Protein AF-A0A0C2XJ55-F1 (afdb_monomer)

Structure (mmCIF, N/CA/C/O backbone):
data_AF-A0A0C2XJ55-F1
#
_entry.id   AF-A0A0C2XJ55-F1
#
loop_
_atom_site.group_PDB
_atom_site.id
_atom_site.type_symbol
_atom_site.label_atom_id
_atom_site.label_alt_id
_atom_site.label_comp_id
_atom_site.label_asym_id
_atom_site.label_entity_id
_atom_site.label_seq_id
_atom_site.pdbx_PDB_ins_code
_atom_site.Cartn_x
_atom_site.Cartn_y
_atom_site.Cartn_z
_atom_site.occupancy
_atom_site.B_iso_or_equiv
_atom_site.auth_seq_id
_atom_site.auth_comp_id
_atom_site.auth_asym_id
_atom_site.auth_atom_id
_atom_site.pdbx_PDB_model_num
ATOM 1 N N . PRO A 1 1 ? -10.961 9.504 25.260 1.00 38.66 1 PRO A N 1
ATOM 2 C CA . PRO A 1 1 ? -9.975 8.450 24.918 1.00 38.66 1 PRO A CA 1
ATOM 3 C C . PRO A 1 1 ? -8.824 9.055 24.102 1.00 38.66 1 PRO A C 1
ATOM 5 O O . PRO A 1 1 ? -9.022 9.445 22.957 1.00 38.66 1 PRO A O 1
ATOM 8 N N . GLY A 1 2 ? -7.671 9.256 24.746 1.00 41.88 2 GLY A N 1
ATOM 9 C CA . GLY A 1 2 ? -6.500 9.874 24.125 1.00 41.88 2 GLY A CA 1
ATOM 10 C C . GLY A 1 2 ? -5.899 8.980 23.043 1.00 41.88 2 GLY A C 1
ATOM 11 O O . GLY A 1 2 ? -5.810 7.768 23.211 1.00 41.88 2 GLY A O 1
ATOM 12 N N . VAL A 1 3 ? -5.476 9.601 21.947 1.00 49.66 3 VAL A N 1
ATOM 13 C CA . VAL A 1 3 ? -4.836 9.025 20.749 1.00 49.66 3 VAL A CA 1
ATOM 14 C C . VAL A 1 3 ? -3.446 8.401 21.004 1.00 49.66 3 VAL A C 1
ATOM 16 O O . VAL A 1 3 ? -2.612 8.335 20.109 1.00 49.66 3 VAL A O 1
ATOM 19 N N . SER A 1 4 ? -3.172 7.938 22.225 1.00 53.72 4 SER A N 1
ATOM 20 C CA . SER A 1 4 ? -1.823 7.629 22.726 1.00 53.72 4 SER A CA 1
ATOM 21 C C . SER A 1 4 ? -1.576 6.143 22.986 1.00 53.72 4 SER A C 1
ATOM 23 O O . SER A 1 4 ? -0.694 5.792 23.764 1.00 53.72 4 SER A O 1
ATOM 25 N N . SER A 1 5 ? -2.358 5.252 22.385 1.00 53.59 5 SER A N 1
ATOM 26 C CA . SER A 1 5 ? -2.064 3.821 22.440 1.00 53.59 5 SER A CA 1
ATOM 27 C C . SER A 1 5 ? -2.554 3.149 21.169 1.00 53.59 5 SER A C 1
ATOM 29 O O . SER A 1 5 ? -3.541 2.421 21.158 1.00 53.59 5 SER A O 1
ATOM 31 N N . LEU A 1 6 ? -1.855 3.415 20.064 1.00 57.09 6 LEU A N 1
ATOM 32 C CA . LEU A 1 6 ? -1.735 2.347 19.082 1.00 57.09 6 LEU A CA 1
ATOM 33 C C . LEU A 1 6 ? -1.013 1.196 19.803 1.00 57.09 6 LEU A C 1
ATOM 35 O O . LEU A 1 6 ? -0.008 1.462 20.475 1.00 57.09 6 LEU A O 1
ATOM 39 N N . PRO A 1 7 ? -1.531 -0.043 19.745 1.00 71.69 7 PRO A N 1
ATOM 40 C CA . PRO A 1 7 ? -0.868 -1.192 20.338 1.00 71.69 7 PRO A CA 1
ATOM 41 C C . PRO A 1 7 ? 0.591 -1.215 19.895 1.00 71.69 7 PRO A C 1
ATOM 43 O O . PRO A 1 7 ? 0.893 -0.943 18.732 1.00 71.69 7 PRO A O 1
ATOM 46 N N . LYS A 1 8 ? 1.508 -1.548 20.807 1.00 73.31 8 LYS A N 1
ATOM 47 C CA . LYS A 1 8 ? 2.937 -1.672 20.483 1.00 73.31 8 LYS A CA 1
ATOM 48 C C . LYS A 1 8 ? 3.157 -2.578 19.260 1.00 73.31 8 LYS A C 1
ATOM 50 O O . LYS A 1 8 ? 3.978 -2.276 18.406 1.00 73.31 8 LYS A O 1
ATOM 55 N N . GLU A 1 9 ? 2.317 -3.599 19.127 1.00 74.81 9 GLU A N 1
ATOM 56 C CA . GLU A 1 9 ? 2.242 -4.509 17.983 1.00 74.81 9 GLU A CA 1
ATOM 57 C C . GLU A 1 9 ? 1.994 -3.799 16.643 1.00 74.81 9 GLU A C 1
ATOM 59 O O . GLU A 1 9 ? 2.603 -4.158 15.641 1.00 74.81 9 GLU A O 1
ATOM 64 N N . THR A 1 10 ? 1.150 -2.765 16.604 1.00 74.62 10 THR A N 1
ATOM 65 C CA . THR A 1 10 ? 0.868 -1.991 15.384 1.00 74.62 10 THR A CA 1
ATOM 66 C C . THR A 1 10 ? 2.065 -1.140 14.969 1.00 74.62 10 THR A C 1
ATOM 68 O O . THR A 1 10 ? 2.349 -1.001 13.781 1.00 74.62 10 THR A O 1
ATOM 71 N N . ILE A 1 11 ? 2.787 -0.589 15.946 1.00 77.38 11 ILE A N 1
ATOM 72 C CA . ILE A 1 11 ? 4.002 0.196 15.706 1.00 77.38 11 ILE A CA 1
ATOM 73 C C . ILE A 1 11 ? 5.125 -0.726 15.217 1.00 77.38 11 ILE A C 1
ATOM 75 O O . ILE A 1 11 ? 5.749 -0.442 14.197 1.00 77.38 11 ILE A O 1
ATOM 79 N N . ASP A 1 12 ? 5.328 -1.866 15.880 1.00 83.12 12 ASP A N 1
ATOM 80 C CA . ASP A 1 12 ? 6.317 -2.872 15.481 1.00 83.12 12 ASP A CA 1
ATOM 81 C C . ASP A 1 12 ? 6.011 -3.436 14.083 1.00 83.12 12 ASP A C 1
ATOM 83 O O . ASP A 1 12 ? 6.919 -3.623 13.271 1.00 83.12 12 ASP A O 1
ATOM 87 N N . PHE A 1 13 ? 4.732 -3.653 13.764 1.00 84.38 13 PHE A N 1
ATOM 88 C CA . PHE A 1 13 ? 4.292 -4.051 12.429 1.00 84.38 13 PHE A CA 1
ATOM 89 C C . PHE A 1 13 ? 4.616 -2.981 11.380 1.00 84.38 13 PHE A C 1
ATOM 91 O O . PHE A 1 13 ? 5.231 -3.293 10.363 1.00 84.38 13 PHE A O 1
ATOM 98 N N . ALA A 1 14 ? 4.291 -1.712 11.644 1.00 82.25 14 ALA A N 1
ATOM 99 C CA . ALA A 1 14 ? 4.623 -0.607 10.748 1.00 82.25 14 ALA A CA 1
ATOM 1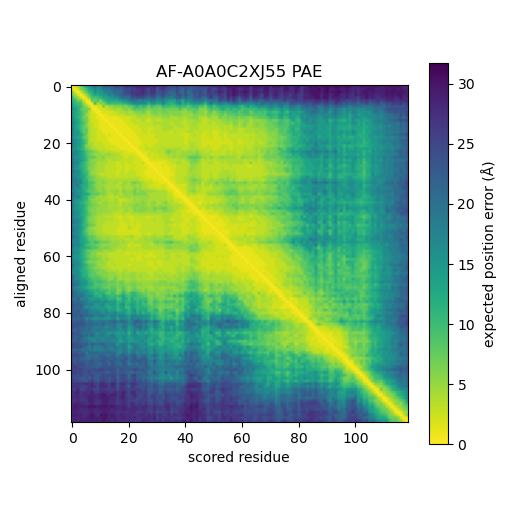00 C C . ALA A 1 14 ? 6.139 -0.496 10.506 1.00 82.25 14 ALA A C 1
ATOM 102 O O . ALA A 1 14 ? 6.566 -0.341 9.363 1.00 82.25 14 ALA A O 1
ATOM 103 N N . HIS A 1 15 ? 6.962 -0.637 11.551 1.00 85.31 15 HIS A N 1
ATOM 104 C CA . HIS A 1 15 ? 8.422 -0.658 11.418 1.00 85.31 15 HIS A CA 1
ATOM 105 C C . HIS A 1 15 ? 8.908 -1.780 10.498 1.00 85.31 15 HIS A C 1
ATOM 107 O O . HIS A 1 15 ? 9.685 -1.508 9.584 1.00 85.31 15 HIS A O 1
ATOM 113 N N . ARG A 1 16 ? 8.386 -3.002 10.665 1.00 87.69 16 ARG A N 1
ATOM 114 C CA . ARG A 1 16 ? 8.709 -4.130 9.776 1.00 87.69 16 ARG A CA 1
ATOM 115 C C . ARG A 1 16 ? 8.335 -3.844 8.324 1.00 87.69 16 ARG A C 1
ATOM 117 O O . ARG A 1 16 ? 9.108 -4.177 7.434 1.00 87.69 16 ARG A O 1
ATOM 124 N N . MET A 1 17 ? 7.197 -3.195 8.079 1.00 87.81 17 MET A N 1
ATOM 125 C CA . MET A 1 17 ? 6.773 -2.827 6.723 1.00 87.81 17 MET A CA 1
ATOM 126 C C . MET A 1 17 ? 7.675 -1.754 6.099 1.00 87.81 17 MET A C 1
ATOM 128 O O . MET A 1 17 ? 7.995 -1.824 4.914 1.00 87.81 17 MET A O 1
ATOM 132 N N . PHE A 1 18 ? 8.151 -0.781 6.883 1.00 87.88 18 PHE A N 1
ATOM 133 C CA . PHE A 1 18 ? 9.136 0.189 6.394 1.00 87.88 18 PHE A CA 1
ATOM 134 C C . PHE A 1 18 ? 10.478 -0.466 6.052 1.00 87.88 18 PHE A C 1
ATOM 136 O O . PHE A 1 18 ? 11.119 -0.067 5.080 1.00 87.88 18 PHE A O 1
ATOM 143 N N . ASP A 1 19 ? 10.901 -1.469 6.819 1.00 89.06 19 ASP A N 1
ATOM 144 C CA . ASP A 1 19 ? 12.122 -2.218 6.520 1.00 89.06 19 ASP A CA 1
ATOM 145 C C . ASP A 1 19 ? 11.941 -3.136 5.303 1.00 89.06 19 ASP A C 1
ATOM 147 O O . ASP A 1 19 ? 12.829 -3.194 4.454 1.00 89.06 19 ASP A O 1
ATOM 151 N N . ALA A 1 20 ? 10.768 -3.755 5.137 1.00 88.50 20 ALA A N 1
ATOM 152 C CA . ALA A 1 20 ? 10.395 -4.487 3.925 1.00 88.50 20 ALA A CA 1
ATOM 153 C C . ALA A 1 20 ? 10.471 -3.587 2.676 1.00 88.50 20 ALA A C 1
ATOM 155 O O . ALA A 1 20 ? 11.108 -3.952 1.688 1.00 88.50 20 ALA A O 1
ATOM 156 N N . ALA A 1 21 ? 9.936 -2.361 2.752 1.00 87.75 21 ALA A N 1
ATOM 157 C CA . ALA A 1 21 ? 10.035 -1.375 1.673 1.00 87.75 21 ALA A CA 1
ATOM 158 C C . ALA A 1 21 ? 11.491 -1.025 1.323 1.00 87.75 21 ALA A C 1
ATOM 160 O O . ALA A 1 21 ? 11.832 -0.881 0.150 1.00 87.75 21 ALA A O 1
ATOM 161 N N . ARG A 1 22 ? 12.370 -0.916 2.328 1.00 86.88 22 ARG A N 1
ATOM 162 C CA . ARG A 1 22 ? 13.799 -0.645 2.102 1.00 86.88 22 ARG A CA 1
ATOM 163 C C . ARG A 1 22 ? 14.532 -1.819 1.471 1.00 86.88 22 ARG A C 1
ATOM 165 O O . ARG A 1 22 ? 15.430 -1.596 0.660 1.00 86.88 22 ARG A O 1
ATOM 172 N N . ASN A 1 23 ? 14.170 -3.034 1.860 1.00 88.19 23 ASN A N 1
ATOM 173 C CA . ASN A 1 23 ? 14.816 -4.259 1.403 1.00 88.19 23 ASN A CA 1
ATOM 174 C C . ASN A 1 23 ? 14.265 -4.765 0.065 1.00 88.19 23 ASN A C 1
ATOM 176 O O . ASN A 1 23 ? 14.878 -5.648 -0.527 1.00 88.19 23 ASN A O 1
ATOM 180 N N . GLY A 1 24 ? 13.163 -4.193 -0.428 1.00 84.62 24 GLY A N 1
ATOM 181 C CA . GLY A 1 24 ? 12.544 -4.633 -1.677 1.00 84.62 24 GLY A CA 1
ATOM 182 C C . GLY A 1 24 ? 11.695 -5.892 -1.495 1.00 84.62 24 GLY A C 1
ATOM 183 O O . GLY A 1 24 ? 11.539 -6.667 -2.431 1.00 84.62 24 GLY A O 1
ATOM 184 N N . ASP A 1 25 ? 11.180 -6.117 -0.288 1.00 88.25 25 ASP A N 1
ATOM 185 C CA . ASP A 1 25 ? 10.452 -7.330 0.069 1.00 88.25 25 ASP A CA 1
ATOM 186 C C . ASP A 1 25 ? 8.973 -7.244 -0.349 1.00 88.25 25 ASP A C 1
ATOM 188 O O . ASP A 1 25 ? 8.235 -6.347 0.070 1.00 88.25 25 ASP A O 1
ATOM 192 N N . SER A 1 26 ? 8.530 -8.205 -1.163 1.00 82.94 26 SER A N 1
ATOM 193 C CA . SER A 1 26 ? 7.166 -8.283 -1.694 1.00 82.94 26 SER A CA 1
ATOM 194 C C . SER A 1 26 ? 6.098 -8.535 -0.628 1.00 82.94 26 SER A C 1
ATOM 196 O O . SER A 1 26 ? 4.931 -8.261 -0.888 1.00 82.94 26 SER A O 1
ATOM 198 N N . THR A 1 27 ? 6.460 -8.975 0.582 1.00 85.81 27 THR A N 1
ATOM 199 C CA . THR A 1 27 ? 5.523 -9.089 1.721 1.00 85.81 27 THR A CA 1
ATOM 200 C C . THR A 1 27 ? 4.832 -7.766 2.054 1.00 85.81 27 THR A C 1
ATOM 202 O O . THR A 1 27 ? 3.738 -7.750 2.620 1.00 85.81 27 THR A O 1
ATOM 205 N N . LEU A 1 28 ? 5.436 -6.640 1.667 1.00 86.75 28 LEU A N 1
ATOM 206 C CA . LEU A 1 28 ? 4.811 -5.331 1.776 1.00 86.75 28 LEU A CA 1
ATOM 207 C C . LEU A 1 28 ? 3.523 -5.221 0.946 1.00 86.75 28 LEU A C 1
ATOM 209 O O . LEU A 1 28 ? 2.580 -4.558 1.372 1.00 86.75 28 LEU A O 1
ATOM 213 N N . LEU A 1 29 ? 3.477 -5.858 -0.223 1.00 84.31 29 LEU A N 1
ATOM 214 C CA . LEU A 1 29 ? 2.319 -5.833 -1.117 1.00 84.31 29 LEU A CA 1
ATOM 215 C C . LEU A 1 29 ? 1.148 -6.603 -0.513 1.00 84.31 29 LEU A C 1
ATOM 217 O O . LEU A 1 29 ? 0.020 -6.116 -0.549 1.00 84.31 29 LEU A O 1
ATOM 221 N N . ASP A 1 30 ? 1.435 -7.740 0.125 1.00 85.38 30 ASP A N 1
ATOM 222 C CA . ASP A 1 30 ? 0.440 -8.511 0.874 1.00 85.38 30 ASP A CA 1
ATOM 223 C C . ASP A 1 30 ? -0.108 -7.698 2.051 1.00 85.38 30 ASP A C 1
ATOM 225 O O . ASP A 1 30 ? -1.302 -7.729 2.342 1.00 85.38 30 ASP A O 1
ATOM 229 N N . ALA A 1 31 ? 0.751 -6.932 2.730 1.00 84.25 31 ALA A N 1
ATOM 230 C CA . ALA A 1 31 ? 0.324 -6.067 3.822 1.00 84.25 31 ALA A CA 1
ATOM 231 C C . ALA A 1 31 ? -0.567 -4.916 3.333 1.00 84.25 31 ALA A C 1
ATOM 233 O O . ALA A 1 31 ? -1.554 -4.588 3.992 1.00 84.25 31 ALA A O 1
ATOM 234 N N . VAL A 1 32 ? -0.252 -4.317 2.181 1.00 83.75 32 VAL A N 1
ATOM 235 C CA . VAL A 1 32 ? -1.103 -3.304 1.540 1.00 83.75 32 VAL A CA 1
ATOM 236 C C . VAL A 1 32 ? -2.447 -3.896 1.124 1.00 83.75 32 VAL A C 1
ATOM 238 O O . VAL A 1 32 ? -3.481 -3.296 1.423 1.00 83.75 32 VAL A O 1
ATOM 241 N N . ASP A 1 33 ? -2.462 -5.096 0.546 1.00 79.25 33 ASP A N 1
ATOM 242 C CA . ASP A 1 33 ? -3.702 -5.806 0.215 1.00 79.25 33 ASP A CA 1
ATOM 243 C C . ASP A 1 33 ? -4.506 -6.192 1.469 1.00 79.25 33 ASP A C 1
ATOM 245 O O . ASP A 1 33 ? -5.738 -6.153 1.456 1.00 79.25 33 ASP A O 1
ATOM 249 N N . ALA A 1 34 ? -3.834 -6.473 2.589 1.00 80.31 34 ALA A N 1
ATOM 250 C CA . ALA A 1 34 ? -4.464 -6.697 3.891 1.00 80.31 34 ALA A CA 1
ATOM 251 C C . ALA A 1 34 ? -5.024 -5.412 4.540 1.00 80.31 34 ALA A C 1
ATOM 253 O O . ALA A 1 34 ? -5.655 -5.482 5.598 1.00 80.31 34 ALA A O 1
ATOM 254 N N . GLY A 1 35 ? -4.824 -4.243 3.922 1.00 76.69 35 GLY A N 1
ATOM 255 C CA . GLY A 1 35 ? -5.365 -2.962 4.375 1.00 76.69 35 GLY A CA 1
ATOM 256 C C . GLY A 1 35 ? -4.347 -2.025 5.025 1.00 76.69 35 GLY A C 1
ATOM 257 O O . GLY A 1 35 ? -4.749 -1.053 5.670 1.00 76.69 35 GLY A O 1
ATOM 258 N N . LEU A 1 36 ? -3.040 -2.275 4.875 1.00 82.00 36 LEU A N 1
ATOM 259 C CA . LEU A 1 36 ? -2.017 -1.309 5.273 1.00 82.00 36 LEU A CA 1
ATOM 260 C C . LEU A 1 36 ? -2.202 -0.013 4.460 1.00 82.00 36 LEU A C 1
ATOM 262 O O . LEU A 1 36 ? -2.246 -0.055 3.227 1.00 82.00 36 LEU A O 1
ATOM 266 N N . PRO A 1 37 ? -2.284 1.159 5.115 1.00 77.94 37 PRO A N 1
ATOM 267 C CA . PRO A 1 37 ? -2.434 2.412 4.398 1.00 77.94 37 PRO A CA 1
ATOM 268 C C . PRO A 1 37 ? -1.211 2.667 3.515 1.00 77.94 37 PRO A C 1
ATOM 270 O O . PRO A 1 37 ? -0.092 2.823 3.997 1.00 77.94 37 PRO A O 1
ATOM 273 N N . VAL A 1 38 ? -1.424 2.772 2.206 1.00 75.50 38 VAL A N 1
ATOM 274 C CA . VAL A 1 38 ? -0.358 3.060 1.228 1.00 75.50 38 VAL A CA 1
ATOM 275 C C . VAL A 1 38 ? 0.323 4.415 1.447 1.00 75.50 38 VAL A C 1
ATOM 277 O O . VAL A 1 38 ? 1.469 4.622 1.054 1.00 75.50 38 VAL A O 1
ATOM 280 N N . ASN A 1 39 ? -0.380 5.347 2.092 1.00 75.06 39 ASN A N 1
ATOM 281 C CA . ASN A 1 39 ? 0.120 6.660 2.485 1.00 75.06 39 ASN A CA 1
ATOM 282 C C . ASN A 1 39 ? 0.738 6.666 3.893 1.00 75.06 39 ASN A C 1
ATOM 284 O O . ASN A 1 39 ? 0.975 7.744 4.435 1.00 75.06 39 ASN A O 1
ATOM 288 N N . LEU A 1 40 ? 0.980 5.497 4.498 1.00 82.44 40 LEU A N 1
ATOM 289 C CA . LEU A 1 40 ? 1.632 5.397 5.795 1.00 82.44 40 LEU A CA 1
ATOM 290 C C . LEU A 1 40 ? 3.022 6.037 5.724 1.00 82.44 40 LEU A C 1
ATOM 292 O O . LEU A 1 40 ? 3.872 5.641 4.924 1.00 82.44 40 LEU A O 1
ATOM 296 N N . THR A 1 41 ? 3.242 7.023 6.587 1.00 85.31 41 THR A N 1
ATOM 297 C CA . THR A 1 41 ? 4.511 7.733 6.732 1.00 85.31 41 THR A CA 1
ATOM 298 C C . THR A 1 41 ? 5.227 7.294 7.995 1.00 85.31 41 THR A C 1
ATOM 300 O O . THR A 1 41 ? 4.605 7.136 9.047 1.00 85.31 41 THR A O 1
ATOM 303 N N . ASN A 1 42 ? 6.543 7.145 7.917 1.00 83.44 42 ASN A N 1
ATOM 304 C CA . ASN A 1 42 ? 7.366 6.907 9.094 1.00 83.44 42 ASN A CA 1
ATOM 305 C C . ASN A 1 42 ? 7.599 8.209 9.894 1.00 83.44 42 ASN A C 1
ATOM 307 O O . ASN A 1 42 ? 7.171 9.291 9.492 1.00 83.44 42 ASN A O 1
ATOM 311 N N . ALA A 1 43 ? 8.335 8.127 11.008 1.00 81.62 43 ALA A N 1
ATOM 312 C CA . ALA A 1 43 ? 8.665 9.288 11.846 1.00 81.62 43 ALA A CA 1
ATOM 313 C C . ALA A 1 43 ? 9.496 10.381 11.134 1.00 81.62 43 ALA A C 1
ATOM 315 O O . ALA A 1 43 ? 9.573 11.502 11.623 1.00 81.62 43 ALA A O 1
ATOM 316 N N . GLN A 1 44 ? 10.119 10.066 9.992 1.00 81.19 44 GLN A N 1
ATOM 317 C CA . GLN A 1 44 ? 10.849 11.024 9.152 1.00 81.19 44 GLN A CA 1
ATOM 318 C C . GLN A 1 44 ? 9.966 11.646 8.054 1.00 81.19 44 GLN A C 1
ATOM 320 O O . GLN A 1 44 ? 10.456 12.460 7.279 1.00 81.19 44 GLN A O 1
ATOM 325 N N . GLY A 1 45 ? 8.689 11.262 7.959 1.00 83.88 45 GLY A N 1
ATOM 326 C CA . GLY A 1 45 ? 7.777 11.711 6.904 1.00 83.88 45 GLY A CA 1
ATOM 327 C C . GLY A 1 45 ? 7.900 10.941 5.585 1.00 83.88 45 GLY A C 1
ATOM 328 O O . GLY A 1 45 ? 7.255 11.313 4.609 1.00 83.88 45 GLY A O 1
ATOM 329 N N . ASN A 1 46 ? 8.683 9.859 5.539 1.00 84.69 46 ASN A N 1
ATOM 330 C CA . ASN A 1 46 ? 8.841 9.048 4.332 1.00 84.69 46 ASN A CA 1
ATOM 331 C C . ASN A 1 46 ? 7.713 8.021 4.220 1.00 84.69 46 ASN A C 1
ATOM 333 O O . ASN A 1 46 ? 7.444 7.292 5.179 1.00 84.69 46 ASN A O 1
ATOM 337 N N . THR A 1 47 ? 7.085 7.933 3.047 1.00 87.94 47 THR A N 1
ATOM 338 C CA . THR A 1 47 ? 6.093 6.892 2.744 1.00 87.94 47 THR A CA 1
ATOM 339 C C . THR A 1 47 ? 6.751 5.574 2.340 1.00 87.94 47 THR A C 1
ATOM 341 O O . THR A 1 47 ? 7.926 5.534 1.969 1.00 87.94 47 THR A O 1
ATOM 344 N N . LEU A 1 48 ? 5.976 4.486 2.351 1.00 86.44 48 LEU A N 1
ATOM 345 C CA . LEU A 1 48 ? 6.403 3.174 1.845 1.00 86.44 48 LEU A CA 1
ATOM 346 C C . LEU A 1 48 ? 6.921 3.256 0.399 1.00 86.44 48 LEU A C 1
ATOM 348 O O . LEU A 1 48 ? 7.996 2.744 0.093 1.00 86.44 48 LEU A O 1
ATOM 352 N N . LEU A 1 49 ? 6.202 3.987 -0.461 1.00 85.44 49 LEU A N 1
ATOM 353 C CA . LEU A 1 49 ? 6.597 4.221 -1.851 1.00 85.44 49 LEU A CA 1
ATOM 354 C C . LEU A 1 49 ? 7.922 4.990 -1.953 1.00 85.44 49 LEU A C 1
ATOM 356 O O . LEU A 1 49 ? 8.764 4.646 -2.781 1.00 85.44 49 LEU A O 1
ATOM 360 N N . MET A 1 50 ? 8.127 6.012 -1.111 1.00 85.56 50 MET A N 1
ATOM 361 C CA . MET A 1 50 ? 9.390 6.754 -1.083 1.00 85.56 50 MET A CA 1
ATOM 362 C C . MET A 1 50 ? 10.549 5.829 -0.720 1.00 85.56 50 MET A C 1
ATOM 364 O O . MET A 1 50 ? 11.551 5.827 -1.423 1.00 85.56 50 MET A O 1
ATOM 368 N N . LEU A 1 51 ? 10.410 5.009 0.324 1.00 87.50 51 LEU A N 1
ATOM 369 C CA . LEU A 1 51 ? 11.471 4.089 0.743 1.00 87.50 51 LEU A CA 1
ATOM 370 C C . LEU A 1 51 ? 11.818 3.070 -0.348 1.00 87.50 51 LEU A C 1
ATOM 372 O O . LEU A 1 51 ? 12.994 2.916 -0.663 1.00 87.50 51 LEU A O 1
ATOM 376 N N . ALA A 1 52 ? 10.813 2.452 -0.972 1.00 85.94 52 ALA A N 1
ATOM 377 C CA . ALA A 1 52 ? 11.012 1.541 -2.099 1.00 85.94 52 ALA A CA 1
ATOM 378 C C . ALA A 1 52 ? 11.756 2.206 -3.270 1.00 85.94 52 ALA A C 1
ATOM 380 O O . ALA A 1 52 ? 12.699 1.637 -3.826 1.00 85.94 52 ALA A O 1
ATOM 381 N N . THR A 1 53 ? 11.374 3.446 -3.592 1.00 84.75 53 THR A N 1
ATOM 382 C CA . THR A 1 53 ? 11.973 4.223 -4.685 1.00 84.75 53 THR A CA 1
ATOM 383 C C . THR A 1 53 ? 13.418 4.611 -4.369 1.00 84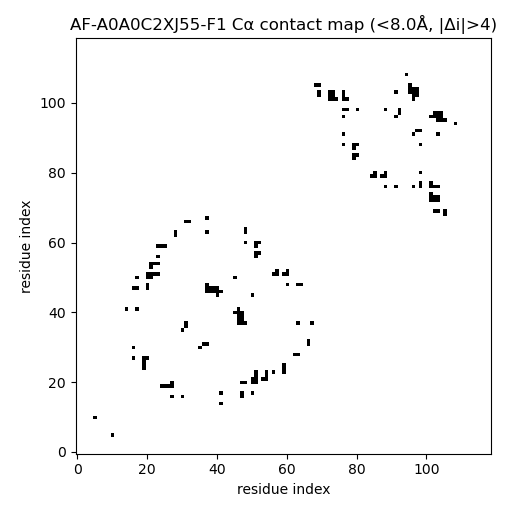.75 53 THR A C 1
ATOM 385 O O . THR A 1 53 ? 14.303 4.426 -5.201 1.00 84.75 53 THR A O 1
ATOM 388 N N . TYR A 1 54 ? 13.678 5.127 -3.164 1.00 85.19 54 TYR A N 1
ATOM 389 C CA . TYR A 1 54 ? 15.015 5.551 -2.733 1.00 85.19 54 TYR A CA 1
ATOM 390 C C . TYR A 1 54 ? 15.988 4.381 -2.588 1.00 85.19 54 TYR A C 1
ATOM 392 O O . TYR A 1 54 ? 17.182 4.558 -2.815 1.00 85.19 54 TYR A O 1
ATOM 400 N N . SER A 1 55 ? 15.488 3.194 -2.245 1.00 85.62 55 SER A N 1
ATOM 401 C CA . SER A 1 55 ? 16.285 1.967 -2.211 1.00 85.62 55 SER A CA 1
ATOM 402 C C . SER A 1 55 ? 16.591 1.392 -3.600 1.00 85.62 55 SER A C 1
ATOM 404 O O . SER A 1 55 ? 17.388 0.464 -3.701 1.00 85.62 55 SER A O 1
ATOM 406 N N . GLY A 1 56 ? 15.996 1.931 -4.672 1.00 86.38 56 GLY A N 1
ATOM 407 C CA . GLY A 1 56 ? 16.242 1.487 -6.047 1.00 86.38 56 GLY A CA 1
ATOM 408 C C . GLY A 1 56 ? 15.460 0.239 -6.467 1.00 86.38 56 GLY A C 1
ATOM 409 O O . GLY A 1 56 ? 15.773 -0.356 -7.498 1.00 86.38 56 GLY A O 1
ATOM 410 N N . HIS A 1 57 ? 14.427 -0.152 -5.716 1.00 88.50 57 HIS A N 1
ATOM 411 C CA . HIS A 1 57 ? 13.612 -1.334 -6.015 1.00 88.50 57 HIS A CA 1
ATOM 412 C C . HIS A 1 57 ? 12.514 -0.991 -7.020 1.00 88.50 57 HIS A C 1
ATOM 414 O O . HIS A 1 57 ? 11.366 -0.727 -6.654 1.00 88.50 57 HIS A O 1
ATOM 420 N N . ALA A 1 58 ? 12.880 -0.956 -8.303 1.00 82.44 58 ALA A N 1
ATOM 421 C CA . ALA A 1 58 ? 11.986 -0.549 -9.388 1.00 82.44 58 ALA A CA 1
ATOM 422 C C . ALA A 1 58 ? 10.730 -1.433 -9.499 1.00 82.44 58 ALA A C 1
ATOM 424 O O . ALA A 1 58 ? 9.629 -0.901 -9.655 1.00 82.44 58 ALA A O 1
ATOM 425 N N . ASP A 1 59 ? 10.878 -2.754 -9.362 1.00 84.00 59 ASP A N 1
ATOM 426 C CA . ASP A 1 59 ? 9.764 -3.705 -9.476 1.00 84.00 59 ASP A CA 1
ATOM 427 C C . ASP A 1 59 ? 8.749 -3.508 -8.345 1.00 84.00 59 ASP A C 1
ATOM 429 O O . ASP A 1 59 ? 7.570 -3.259 -8.597 1.00 84.00 59 ASP A O 1
ATOM 433 N N . LEU A 1 60 ? 9.224 -3.474 -7.097 1.00 84.56 60 LEU A N 1
ATOM 434 C CA . LEU A 1 60 ? 8.374 -3.241 -5.930 1.00 84.56 60 LEU A CA 1
ATOM 435 C C . LEU A 1 60 ? 7.711 -1.854 -5.965 1.00 84.56 60 LEU A C 1
ATOM 437 O O . LEU A 1 60 ?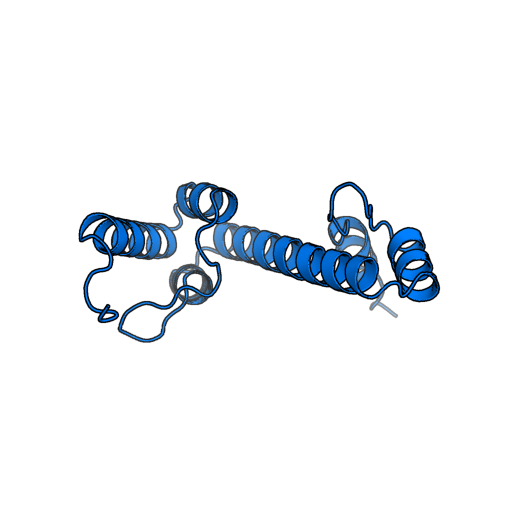 6.544 -1.705 -5.605 1.00 84.56 60 LEU A O 1
ATOM 441 N N . THR A 1 61 ? 8.427 -0.834 -6.446 1.00 85.81 61 THR A N 1
ATOM 442 C CA . THR A 1 61 ? 7.871 0.515 -6.640 1.00 85.81 61 THR A CA 1
ATOM 443 C C . THR A 1 61 ? 6.714 0.499 -7.640 1.00 85.81 61 THR A C 1
ATOM 445 O O . THR A 1 61 ? 5.684 1.134 -7.406 1.00 85.81 61 THR A O 1
ATOM 448 N N . ASN A 1 62 ? 6.860 -0.235 -8.745 1.00 83.44 62 ASN A N 1
ATOM 449 C CA . ASN A 1 62 ? 5.818 -0.361 -9.757 1.00 83.44 62 ASN A CA 1
ATOM 450 C C . ASN A 1 62 ? 4.584 -1.097 -9.211 1.00 83.44 62 ASN A C 1
ATOM 452 O O . ASN A 1 62 ? 3.457 -0.651 -9.427 1.00 83.44 62 ASN A O 1
ATOM 456 N N . GLU A 1 63 ? 4.781 -2.179 -8.458 1.00 85.69 63 GLU A N 1
ATOM 457 C CA . GLU A 1 63 ? 3.679 -2.934 -7.852 1.0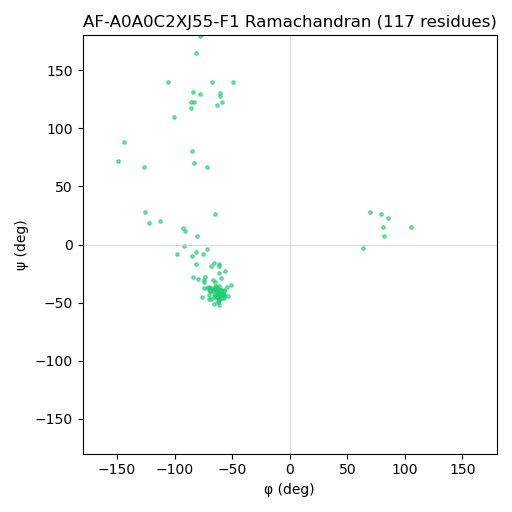0 85.69 63 GLU A CA 1
ATOM 458 C C . GLU A 1 63 ? 2.917 -2.122 -6.795 1.00 85.69 63 GLU A C 1
ATOM 460 O O . GLU A 1 63 ? 1.688 -2.018 -6.870 1.00 85.69 63 GLU A O 1
ATOM 465 N N . LEU A 1 64 ? 3.627 -1.427 -5.899 1.00 82.81 64 LEU A N 1
ATOM 466 C CA . LEU A 1 64 ? 3.008 -0.495 -4.949 1.00 82.81 64 LEU A CA 1
ATOM 467 C C . LEU A 1 64 ? 2.206 0.597 -5.663 1.00 82.81 64 LEU A C 1
ATOM 469 O O . LEU A 1 64 ? 1.084 0.920 -5.267 1.00 82.81 64 LEU A O 1
ATOM 473 N N . LEU A 1 65 ? 2.756 1.170 -6.737 1.00 83.50 65 LEU A N 1
ATOM 474 C CA . LEU A 1 65 ? 2.070 2.198 -7.515 1.00 83.50 65 LEU A CA 1
ATOM 475 C C . LEU A 1 65 ? 0.789 1.653 -8.162 1.00 83.50 65 LEU A C 1
ATOM 477 O O . LEU A 1 65 ? -0.229 2.351 -8.200 1.00 83.50 65 LEU A O 1
ATOM 481 N N . MET A 1 66 ? 0.806 0.410 -8.647 1.00 81.81 66 MET A N 1
ATOM 482 C CA . MET A 1 66 ? -0.390 -0.243 -9.178 1.00 81.81 66 MET A CA 1
ATOM 483 C C . MET A 1 66 ? -1.466 -0.412 -8.100 1.00 81.81 66 MET A C 1
ATOM 485 O O . MET A 1 66 ? -2.612 -0.029 -8.346 1.00 81.81 66 MET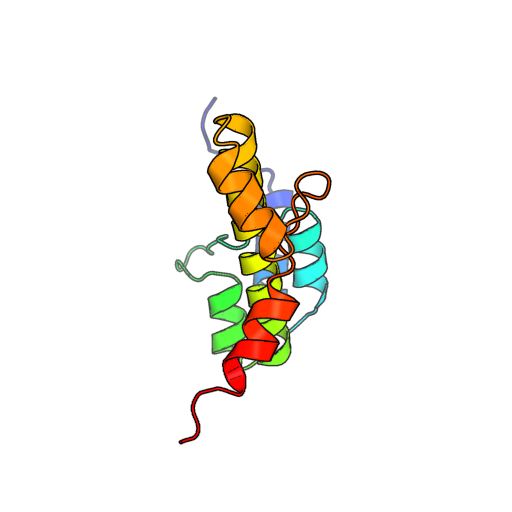 A O 1
ATOM 489 N N . GLN A 1 67 ? -1.116 -0.880 -6.900 1.00 79.12 67 GLN A N 1
ATOM 490 C CA . GLN A 1 67 ? -2.072 -1.017 -5.794 1.00 79.12 67 GLN A CA 1
ATOM 491 C C . GLN A 1 67 ? -2.640 0.337 -5.321 1.00 79.12 67 GLN A C 1
ATOM 493 O O . GLN A 1 67 ? -3.847 0.459 -5.082 1.00 79.12 67 GLN A O 1
ATOM 498 N N . ILE A 1 68 ? -1.826 1.401 -5.277 1.00 78.88 68 ILE A N 1
ATOM 499 C CA . ILE A 1 68 ? -2.287 2.772 -4.972 1.00 78.88 68 ILE A CA 1
ATOM 500 C C . ILE A 1 68 ? -3.334 3.241 -5.990 1.00 78.88 68 ILE A C 1
ATOM 502 O O . ILE A 1 68 ? -4.353 3.844 -5.637 1.00 78.88 68 ILE A O 1
ATOM 506 N N . ARG A 1 69 ? -3.103 2.965 -7.276 1.00 75.88 69 ARG A N 1
ATOM 507 C CA . ARG A 1 69 ? -4.043 3.341 -8.340 1.00 75.88 69 ARG A CA 1
ATOM 508 C C . ARG A 1 69 ? -5.331 2.531 -8.264 1.00 75.88 69 ARG A C 1
ATOM 510 O O . ARG A 1 69 ? -6.404 3.105 -8.444 1.00 75.88 69 ARG A O 1
ATOM 517 N N . ILE A 1 70 ? -5.241 1.234 -7.968 1.00 73.06 70 ILE A N 1
ATOM 518 C CA . ILE A 1 70 ? -6.407 0.362 -7.792 1.00 73.06 70 ILE A CA 1
ATOM 519 C C . ILE A 1 70 ? -7.265 0.853 -6.621 1.00 73.06 70 ILE A C 1
ATOM 521 O O . ILE A 1 70 ? -8.454 1.102 -6.819 1.00 73.06 70 ILE A O 1
ATOM 525 N N . SER A 1 71 ? -6.680 1.077 -5.443 1.00 71.06 71 SER A N 1
ATOM 526 C CA . SER A 1 71 ? -7.410 1.558 -4.258 1.00 71.06 71 SER A CA 1
ATOM 527 C C . SER A 1 71 ? -8.050 2.936 -4.477 1.00 71.06 71 SER A C 1
ATOM 529 O O . SER A 1 71 ? -9.226 3.134 -4.168 1.00 71.06 71 SER A O 1
ATOM 531 N N . SER A 1 72 ? -7.330 3.870 -5.108 1.00 71.88 72 SER A N 1
ATOM 532 C CA . SER A 1 72 ? -7.876 5.184 -5.479 1.00 71.88 72 SER A CA 1
ATOM 533 C C . SER A 1 72 ? -9.059 5.054 -6.438 1.00 71.88 72 SER A C 1
ATOM 535 O O . SER A 1 72 ? -10.080 5.719 -6.272 1.00 71.88 72 SER A O 1
ATOM 537 N N . SER A 1 73 ? -8.950 4.161 -7.424 1.00 70.00 73 SER A N 1
ATOM 538 C CA . SER A 1 73 ? -10.023 3.913 -8.387 1.00 70.00 73 SER A CA 1
ATOM 539 C C . SER A 1 73 ? -11.268 3.288 -7.746 1.00 70.00 73 SER A C 1
ATOM 541 O O . SER A 1 73 ? -12.379 3.709 -8.068 1.00 70.00 73 SER A O 1
ATOM 543 N N . GLN A 1 74 ? -11.089 2.373 -6.784 1.00 69.06 74 GLN A N 1
ATOM 544 C CA . GLN A 1 74 ? -12.181 1.792 -5.997 1.00 69.06 74 GLN A CA 1
ATOM 545 C C . GLN A 1 74 ? -12.926 2.859 -5.200 1.00 69.06 74 GLN A C 1
ATOM 547 O O . GLN A 1 74 ? -14.154 2.905 -5.229 1.00 69.06 74 GLN A O 1
ATOM 552 N N . SER A 1 75 ? -12.190 3.763 -4.550 1.00 71.62 75 SER A N 1
ATOM 553 C CA . SER A 1 75 ? -12.773 4.880 -3.803 1.00 71.62 75 SER A CA 1
ATOM 554 C C . SER A 1 75 ? -13.576 5.826 -4.706 1.00 71.62 75 SER A C 1
ATOM 556 O O . SER A 1 75 ? -14.685 6.234 -4.356 1.00 71.62 75 SER A O 1
ATOM 558 N N . ILE A 1 76 ? -13.069 6.119 -5.911 1.00 72.69 76 ILE A N 1
ATOM 559 C CA . ILE A 1 76 ? -13.777 6.948 -6.897 1.00 72.69 76 ILE A CA 1
ATOM 560 C C . ILE A 1 76 ? -15.088 6.279 -7.325 1.00 72.69 76 ILE A C 1
ATOM 562 O O . ILE A 1 76 ? -16.135 6.921 -7.270 1.00 72.69 76 ILE A O 1
ATOM 566 N N . ILE A 1 77 ? -15.064 4.997 -7.706 1.00 67.81 77 ILE A N 1
ATOM 567 C CA . ILE A 1 77 ? -16.278 4.272 -8.115 1.00 67.81 77 ILE A CA 1
ATOM 568 C C . ILE A 1 77 ? -17.282 4.217 -6.959 1.00 67.81 77 ILE A C 1
ATOM 570 O O . ILE A 1 77 ? -18.453 4.538 -7.154 1.00 67.81 77 ILE A O 1
ATOM 574 N N . ALA A 1 78 ? -16.824 3.877 -5.752 1.00 67.56 78 ALA A N 1
ATOM 575 C CA . ALA A 1 78 ? -17.669 3.834 -4.565 1.00 67.56 78 ALA A CA 1
ATOM 576 C C . ALA A 1 78 ? -18.328 5.195 -4.286 1.00 67.56 78 ALA A C 1
ATOM 578 O O . ALA A 1 78 ? -19.526 5.255 -4.013 1.00 67.56 78 ALA A O 1
ATOM 579 N N . GLY A 1 79 ? -17.585 6.297 -4.420 1.00 67.44 79 GLY A N 1
ATOM 580 C CA . GLY A 1 79 ? -18.113 7.650 -4.248 1.00 67.44 79 GLY A CA 1
ATOM 581 C C . GLY A 1 79 ? -19.156 8.041 -5.299 1.00 67.44 79 GLY A C 1
ATOM 582 O O . GLY A 1 79 ? -20.149 8.687 -4.963 1.00 67.44 79 GLY A O 1
ATOM 583 N N . VAL A 1 80 ? -18.964 7.638 -6.558 1.00 72.88 80 VAL A N 1
ATOM 584 C CA . VAL A 1 80 ? -19.916 7.910 -7.649 1.00 72.88 80 VAL A CA 1
ATOM 585 C C . VAL A 1 80 ? -21.203 7.098 -7.472 1.00 72.88 80 VAL A C 1
ATOM 587 O O . VAL A 1 80 ? -22.291 7.661 -7.603 1.00 72.88 80 VAL A O 1
ATOM 590 N N . VAL A 1 81 ? -21.091 5.814 -7.108 1.00 71.56 81 VA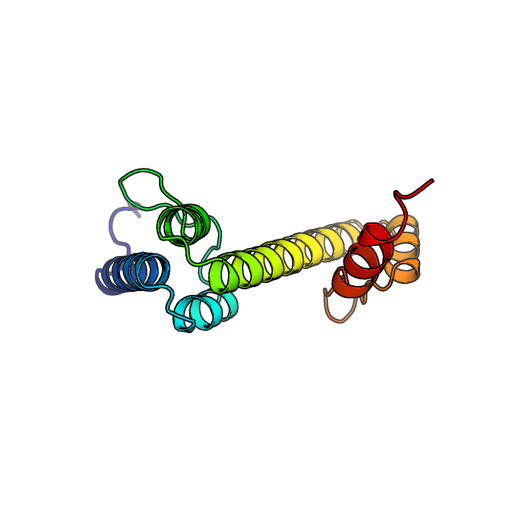L A N 1
ATOM 591 C CA . VAL A 1 81 ? -22.244 4.944 -6.813 1.00 71.56 81 VAL A CA 1
ATOM 592 C C . VAL A 1 81 ? -23.016 5.465 -5.600 1.00 71.56 81 VAL A C 1
ATOM 594 O O . VAL A 1 81 ? -24.236 5.582 -5.655 1.00 71.56 81 VAL A O 1
ATOM 597 N N . PHE A 1 82 ? -22.321 5.850 -4.525 1.00 67.81 82 PHE A N 1
ATOM 598 C CA . PHE A 1 82 ? -22.956 6.372 -3.312 1.00 67.81 82 PHE A CA 1
ATOM 599 C C . PHE A 1 82 ? -23.703 7.692 -3.548 1.00 67.81 82 PHE A C 1
ATOM 601 O O . PHE A 1 82 ? -24.751 7.926 -2.952 1.00 67.81 82 PHE A O 1
ATOM 608 N N . LYS A 1 83 ? -23.183 8.561 -4.424 1.00 73.44 83 LYS A N 1
ATOM 609 C CA . LYS A 1 83 ? -23.821 9.842 -4.758 1.00 73.44 83 LYS A CA 1
ATOM 610 C C . LYS A 1 83 ? -24.952 9.737 -5.788 1.00 73.44 83 LYS A C 1
ATOM 612 O O . LYS A 1 83 ? -25.619 10.741 -6.018 1.00 73.44 83 LYS A O 1
ATOM 617 N N . GLY A 1 84 ? -25.177 8.566 -6.389 1.00 68.81 84 GLY A N 1
ATOM 618 C CA . GLY A 1 84 ? -26.237 8.358 -7.382 1.00 68.81 84 GLY A CA 1
ATOM 619 C C . GLY A 1 84 ? -25.990 9.068 -8.717 1.00 68.81 84 GLY A C 1
ATOM 620 O O . GLY A 1 84 ? -26.936 9.457 -9.396 1.00 68.81 84 GLY A O 1
ATOM 621 N N . TYR A 1 85 ? -24.727 9.290 -9.100 1.00 75.44 85 TYR A N 1
ATOM 622 C CA . TYR A 1 85 ? -24.390 9.909 -10.387 1.00 75.44 85 TYR A CA 1
ATOM 623 C C . TYR A 1 85 ? -24.385 8.872 -11.517 1.00 75.44 85 TYR A C 1
ATOM 625 O O . TYR A 1 85 ? -23.331 8.535 -12.058 1.00 75.44 85 TYR A O 1
ATOM 633 N N . ASP A 1 86 ? -25.566 8.376 -11.882 1.00 71.69 86 ASP A N 1
ATOM 634 C CA . ASP A 1 86 ? -25.751 7.281 -12.847 1.00 71.69 86 ASP A CA 1
ATOM 635 C C . ASP A 1 86 ? -25.071 7.535 -14.206 1.00 71.69 86 ASP A C 1
ATOM 637 O O . ASP A 1 86 ? -24.481 6.628 -14.797 1.00 71.69 86 ASP A O 1
ATOM 641 N N . GLU A 1 87 ? -25.071 8.783 -14.686 1.00 72.69 87 GLU A N 1
ATOM 642 C CA . GLU A 1 87 ? -24.380 9.169 -15.925 1.00 72.69 87 GLU A CA 1
ATOM 643 C C . GLU A 1 87 ? -22.859 8.986 -15.827 1.00 72.69 87 GLU A C 1
ATOM 645 O O . GLU A 1 87 ? -22.221 8.495 -16.761 1.00 72.69 87 GLU A O 1
ATOM 650 N N . VAL A 1 88 ? -22.275 9.314 -14.672 1.00 68.69 88 VAL A N 1
ATOM 651 C CA . VAL A 1 88 ? -20.838 9.170 -14.412 1.00 68.69 88 VAL A CA 1
ATOM 652 C C . VAL A 1 88 ? -20.477 7.697 -14.210 1.00 68.69 88 VAL A C 1
ATOM 654 O O . VAL A 1 88 ? -19.452 7.254 -14.727 1.00 68.69 88 VAL A O 1
ATOM 657 N N . VAL A 1 89 ? -21.336 6.904 -13.552 1.00 67.31 89 VAL A N 1
ATOM 658 C CA . VAL A 1 89 ? -21.168 5.438 -13.472 1.00 67.31 89 VAL A CA 1
ATOM 659 C C . VAL A 1 89 ? -21.150 4.835 -14.879 1.00 67.31 89 VAL A C 1
ATOM 661 O O . VAL A 1 89 ? -20.287 4.014 -15.176 1.00 67.31 89 VAL A O 1
ATOM 664 N N . ASN A 1 90 ? -22.033 5.280 -15.778 1.00 68.81 90 ASN A N 1
ATOM 665 C CA . ASN A 1 90 ? -22.074 4.810 -17.165 1.00 68.81 90 ASN A CA 1
ATOM 666 C C . ASN A 1 90 ? -20.795 5.133 -17.953 1.00 68.81 90 ASN A C 1
ATOM 668 O O . ASN A 1 90 ? -20.315 4.294 -18.719 1.00 68.81 90 ASN A O 1
ATOM 672 N N . VAL A 1 91 ? -20.217 6.324 -17.766 1.00 74.25 91 VAL A N 1
ATOM 673 C CA . VAL A 1 91 ? -18.925 6.684 -18.379 1.00 74.25 91 VAL A CA 1
ATOM 674 C C . VAL A 1 91 ? -17.808 5.794 -17.834 1.00 74.25 91 VAL A C 1
ATOM 676 O O . VAL A 1 91 ? -17.034 5.240 -18.612 1.00 74.25 91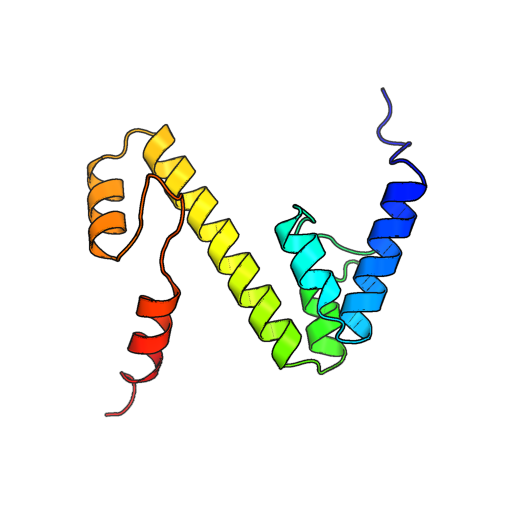 VAL A O 1
ATOM 679 N N . LEU A 1 92 ? -17.755 5.585 -16.518 1.00 68.00 92 LEU A N 1
ATOM 680 C CA . LEU A 1 92 ? -16.753 4.716 -15.899 1.00 68.00 92 LEU A CA 1
ATOM 681 C C . LEU A 1 92 ? -16.902 3.259 -16.375 1.00 68.00 92 LEU A C 1
ATOM 683 O O . LEU A 1 92 ? -15.902 2.630 -16.724 1.00 68.00 92 LEU A O 1
ATOM 687 N N . MET A 1 93 ? -18.133 2.743 -16.488 1.00 66.81 93 MET A N 1
ATOM 688 C CA . MET A 1 93 ? -18.414 1.400 -17.016 1.00 66.81 93 MET A CA 1
ATOM 689 C C . MET A 1 93 ? -17.963 1.236 -18.473 1.00 66.81 93 MET A C 1
ATOM 691 O O . MET A 1 93 ? -17.358 0.219 -18.812 1.00 66.81 93 MET A O 1
ATOM 695 N N . LYS A 1 94 ? -18.165 2.249 -19.331 1.00 66.88 94 LYS A N 1
ATOM 696 C CA . LYS A 1 94 ? -17.661 2.239 -20.721 1.00 66.88 94 LYS A CA 1
ATOM 697 C C . LYS A 1 94 ? -16.139 2.113 -20.805 1.00 66.88 94 LYS A C 1
ATOM 699 O O . LYS A 1 94 ? -15.630 1.553 -21.772 1.00 66.88 94 LYS A O 1
ATOM 704 N N . HIS A 1 95 ? -15.422 2.597 -19.795 1.00 62.66 95 HIS A N 1
ATOM 705 C CA . HIS A 1 95 ? -13.968 2.491 -19.692 1.00 62.66 95 HIS A CA 1
ATOM 706 C C . HIS A 1 95 ? -13.492 1.259 -18.898 1.00 62.66 95 HIS A C 1
ATOM 708 O O . HIS A 1 95 ? -12.316 1.169 -18.550 1.00 62.66 95 HIS A O 1
ATOM 714 N N . GLY A 1 96 ? -14.370 0.281 -18.648 1.00 62.16 96 GLY A N 1
ATOM 715 C CA . GLY A 1 96 ? -14.008 -0.986 -18.009 1.00 62.16 96 GLY A CA 1
ATOM 716 C C . GLY A 1 96 ? -14.003 -0.947 -16.479 1.00 62.16 96 GLY A C 1
ATOM 717 O O . GLY A 1 96 ? -13.314 -1.758 -15.856 1.00 62.16 96 GLY A O 1
ATOM 718 N N . ALA A 1 97 ? -14.737 -0.013 -15.869 1.00 59.53 97 ALA A N 1
ATOM 719 C CA . ALA A 1 97 ? -15.049 -0.068 -14.446 1.00 59.53 97 ALA A CA 1
ATOM 720 C C . ALA A 1 97 ? -16.167 -1.080 -14.176 1.00 59.53 97 ALA A C 1
ATOM 722 O O . ALA A 1 97 ? -17.222 -1.012 -14.804 1.00 59.53 97 ALA A O 1
ATOM 723 N N . ASP A 1 98 ? -15.959 -1.983 -13.220 1.00 60.91 98 ASP A N 1
ATOM 724 C CA . ASP A 1 98 ? -17.024 -2.840 -12.705 1.00 60.91 98 ASP A CA 1
ATOM 725 C C . ASP A 1 98 ? -17.525 -2.278 -11.360 1.00 60.91 98 ASP A C 1
ATOM 727 O O . ASP A 1 98 ? -16.804 -2.349 -10.358 1.00 60.91 98 ASP A O 1
ATOM 731 N N . PRO A 1 99 ? -18.751 -1.720 -11.301 1.00 58.12 99 PRO A N 1
ATOM 732 C CA . PRO A 1 99 ? -19.301 -1.149 -10.075 1.00 58.12 99 PRO A CA 1
ATOM 733 C C . PRO A 1 99 ? -19.601 -2.203 -9.000 1.00 58.12 99 PRO A C 1
ATOM 735 O O . PRO A 1 99 ? -19.720 -1.843 -7.833 1.00 58.12 99 PRO A O 1
ATOM 738 N N . ARG A 1 100 ? -19.704 -3.495 -9.353 1.00 56.16 100 ARG A N 1
ATOM 739 C CA . ARG A 1 100 ? -19.932 -4.587 -8.388 1.00 56.16 100 ARG A CA 1
ATOM 740 C C . ARG A 1 100 ? -18.642 -5.068 -7.738 1.00 56.16 100 ARG A C 1
ATOM 742 O O . ARG A 1 100 ? -18.683 -5.558 -6.615 1.00 56.16 100 ARG A O 1
ATOM 749 N N . LEU A 1 101 ? -17.518 -4.934 -8.439 1.00 54.88 101 LEU A N 1
ATOM 750 C CA . LEU A 1 101 ? -16.193 -5.314 -7.940 1.00 54.88 101 LEU A CA 1
ATOM 751 C C . LEU A 1 101 ? -15.408 -4.120 -7.381 1.00 54.88 101 LEU A C 1
ATOM 753 O O . LEU A 1 101 ? -14.314 -4.305 -6.856 1.00 54.88 101 LEU A O 1
ATOM 757 N N . GLY A 1 102 ? -15.915 -2.893 -7.549 1.00 53.94 102 GLY A N 1
ATOM 758 C CA . GLY A 1 102 ? -15.195 -1.656 -7.238 1.00 53.94 102 GLY A CA 1
ATOM 759 C C . GLY A 1 102 ? -13.949 -1.443 -8.103 1.00 53.94 102 GLY A C 1
ATOM 760 O O . GLY A 1 102 ? -13.287 -0.424 -7.987 1.00 53.94 102 GLY A O 1
ATOM 761 N N . GLN A 1 103 ? -13.588 -2.368 -8.987 1.00 53.62 103 GLN A N 1
ATOM 762 C CA . GLN A 1 103 ? -12.349 -2.287 -9.744 1.00 53.62 103 GLN A CA 1
ATOM 763 C C . GLN A 1 103 ? -12.545 -1.453 -11.005 1.00 53.62 103 GLN A C 1
ATOM 765 O O . GLN A 1 103 ? -13.336 -1.798 -11.885 1.00 53.62 103 GLN A O 1
ATOM 770 N N . LEU A 1 104 ? -11.748 -0.396 -11.142 1.00 56.44 104 LEU A N 1
ATOM 771 C CA . LEU A 1 104 ? -11.471 0.183 -12.447 1.00 56.44 104 LEU A CA 1
ATOM 772 C C . LEU A 1 104 ? -10.300 -0.609 -13.031 1.00 56.44 104 LEU A C 1
ATOM 774 O O . LEU A 1 104 ? -9.206 -0.599 -12.462 1.00 56.44 104 LEU A O 1
ATOM 778 N N . LYS A 1 105 ? -10.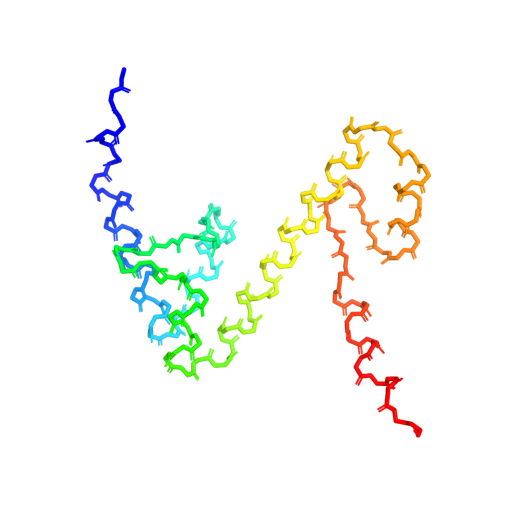492 -1.309 -14.157 1.00 54.59 105 LYS A N 1
ATOM 779 C CA . LYS A 1 105 ? -9.378 -1.961 -14.867 1.00 54.59 105 LYS A CA 1
ATOM 780 C C . LYS A 1 105 ? -8.499 -0.908 -15.555 1.00 54.59 105 LYS A C 1
ATOM 782 O O . LYS A 1 105 ? -8.389 -0.851 -16.775 1.00 54.59 105 LYS A O 1
ATOM 787 N N . LEU A 1 106 ? -7.814 -0.080 -14.762 1.00 47.22 106 LEU A N 1
ATOM 788 C CA . LEU A 1 106 ? -6.851 0.921 -15.234 1.00 47.22 106 LEU A CA 1
ATOM 789 C C . LEU A 1 106 ? -5.664 0.298 -15.980 1.00 47.22 106 LEU A C 1
ATOM 791 O O . LEU A 1 106 ? -4.978 1.007 -16.716 1.00 47.22 106 LEU A O 1
ATOM 795 N N . HIS A 1 107 ? -5.426 -1.007 -15.807 1.00 45.34 107 HIS A N 1
ATOM 796 C CA . HIS A 1 107 ? -4.432 -1.765 -16.564 1.00 45.34 107 HIS A CA 1
ATOM 797 C C . HIS A 1 107 ? -4.684 -1.686 -18.080 1.00 45.34 107 HIS A C 1
ATOM 799 O O . HIS A 1 107 ? -3.742 -1.496 -18.843 1.00 45.34 107 HIS A O 1
ATOM 805 N N . THR A 1 108 ? -5.942 -1.736 -18.536 1.00 42.28 108 THR A N 1
ATOM 806 C CA . THR A 1 108 ? -6.235 -1.669 -19.978 1.00 42.28 108 THR A CA 1
ATOM 807 C C . THR A 1 108 ? -6.064 -0.255 -20.540 1.00 42.28 108 THR A C 1
ATOM 809 O O . THR A 1 108 ? -5.635 -0.113 -21.683 1.00 42.28 108 THR A O 1
ATOM 812 N N . CYS A 1 109 ? -6.334 0.788 -19.748 1.00 40.91 109 CYS A N 1
ATOM 813 C CA . CYS A 1 109 ? -6.187 2.173 -20.204 1.00 40.91 109 CYS A CA 1
ATOM 814 C C . CYS A 1 109 ? -4.718 2.622 -20.241 1.00 40.91 109 CYS A C 1
ATOM 816 O O . CYS A 1 109 ? -4.281 3.150 -21.258 1.00 40.91 109 CYS A O 1
ATOM 818 N N . LEU A 1 110 ? -3.913 2.338 -19.207 1.00 39.69 110 LEU A N 1
ATOM 819 C CA . LEU A 1 110 ? -2.512 2.786 -19.210 1.00 39.69 110 LEU A CA 1
ATOM 820 C C . LEU A 1 110 ? -1.592 1.996 -20.141 1.00 39.69 110 LEU A C 1
ATOM 822 O O . LEU A 1 110 ? -0.636 2.567 -20.662 1.00 39.69 110 LEU A O 1
ATOM 826 N N . VAL A 1 111 ? -1.852 0.705 -20.368 1.00 40.56 111 VAL A N 1
ATOM 827 C CA . VAL A 1 111 ? -1.032 -0.073 -21.312 1.00 40.56 111 VAL A CA 1
ATOM 828 C C . VAL A 1 111 ? -1.354 0.308 -22.761 1.00 40.56 111 VAL A C 1
ATOM 830 O O . VAL A 1 111 ? -0.466 0.262 -23.608 1.00 40.56 111 VAL A O 1
ATOM 833 N N . LYS A 1 112 ? -2.579 0.769 -23.058 1.00 37.53 112 LYS A N 1
ATOM 834 C CA . LYS A 1 112 ? -2.916 1.281 -24.396 1.00 37.53 112 LYS A CA 1
ATOM 835 C C . LYS A 1 112 ? -2.444 2.717 -24.649 1.00 37.53 112 LYS A C 1
ATOM 837 O O . LYS A 1 112 ? -2.119 3.029 -25.789 1.00 37.53 112 LYS A O 1
ATOM 842 N N . GLU A 1 113 ? -2.344 3.573 -23.630 1.00 37.03 113 GLU A N 1
ATOM 843 C CA . GLU A 1 113 ? -1.918 4.972 -23.826 1.00 37.03 113 GLU A CA 1
ATOM 844 C C . GLU A 1 113 ? -0.400 5.179 -23.938 1.00 37.03 113 GLU A C 1
ATOM 846 O O . GLU A 1 113 ? 0.036 6.198 -24.470 1.00 37.03 113 GLU A O 1
ATOM 851 N N . LYS A 1 114 ? 0.434 4.214 -23.527 1.00 34.78 114 LYS A N 1
ATOM 852 C CA . LYS A 1 114 ? 1.899 4.330 -23.672 1.00 34.78 114 LYS A CA 1
ATOM 853 C C . LYS A 1 114 ? 2.427 3.979 -25.078 1.00 34.78 114 LYS A C 1
ATOM 855 O O . LYS A 1 114 ? 3.637 3.943 -25.268 1.00 34.78 114 LYS A O 1
ATOM 860 N N . ILE A 1 115 ? 1.542 3.748 -26.057 1.00 42.19 115 ILE A N 1
ATOM 861 C CA . ILE A 1 115 ? 1.890 3.484 -27.473 1.00 42.19 115 ILE A CA 1
ATOM 862 C C . ILE A 1 115 ? 1.221 4.500 -28.429 1.00 42.19 115 ILE A C 1
ATOM 864 O O . ILE A 1 115 ? 1.120 4.255 -29.624 1.00 42.19 115 ILE A O 1
ATOM 868 N N . PHE A 1 116 ? 0.758 5.659 -27.941 1.00 36.88 116 PHE A N 1
ATOM 869 C CA . PHE A 1 116 ? 0.123 6.682 -28.796 1.00 36.88 116 PHE A CA 1
ATOM 870 C C . PHE A 1 116 ? 0.743 8.086 -28.705 1.00 36.88 116 PHE A C 1
ATOM 872 O O . PHE A 1 116 ? 0.088 9.078 -29.002 1.00 36.88 116 PHE A O 1
ATOM 879 N N . TRP A 1 117 ? 2.037 8.169 -28.385 1.00 31.05 117 TRP A N 1
ATOM 880 C CA . TRP A 1 117 ? 2.847 9.365 -28.652 1.00 31.05 117 TRP A CA 1
ATOM 881 C C . TRP A 1 117 ? 4.097 8.986 -29.445 1.00 31.05 117 TRP A C 1
ATOM 883 O O . TRP A 1 117 ? 5.223 9.033 -28.953 1.00 31.05 117 TRP A O 1
ATOM 893 N N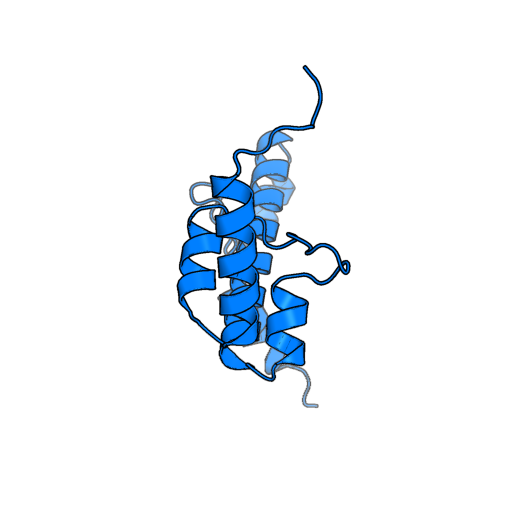 . THR A 1 118 ? 3.897 8.553 -30.686 1.00 39.06 118 THR A N 1
ATOM 894 C CA . THR A 1 118 ? 4.956 8.587 -31.700 1.00 39.06 118 THR A CA 1
ATOM 895 C C . THR A 1 118 ? 4.327 8.917 -33.046 1.00 39.06 118 THR A C 1
ATOM 897 O O . THR A 1 118 ? 3.927 8.022 -33.784 1.00 39.06 118 THR A O 1
ATOM 900 N N . TYR A 1 119 ? 4.219 10.213 -33.323 1.00 41.94 119 TYR A N 1
ATOM 901 C CA . TYR A 1 119 ? 4.234 10.789 -34.665 1.00 41.94 119 TYR A CA 1
ATOM 902 C C . TYR A 1 119 ? 5.055 12.072 -34.601 1.00 41.94 119 TYR A C 1
ATOM 904 O O . TYR A 1 119 ? 4.862 12.825 -33.618 1.00 41.94 119 TYR A O 1
#

pLDDT: mean 71.3, std 15.84, range [31.05, 89.06]

Sequence (119 aa):
PGVSSLPKETIDFAHRMFDAARNGDSTLLDAVDAGLPVNLTNAQGNTLLMLATYSGHADLTNELLMQIRISSSQSIIAGVVFKGYDEVVNVLMKHGADPRLGQLKLHTCLVKEKIFWTY

Solvent-accessible surface area (backbone atoms only — not comparable to full-atom values): 6834 Å² total; per-residue (Å²): 137,78,95,81,68,73,54,68,65,58,54,56,48,51,53,52,42,50,49,25,22,48,73,52,41,68,67,41,55,57,42,40,74,74,65,44,63,74,79,46,55,48,99,85,68,48,29,43,58,51,37,12,50,75,58,63,29,62,67,56,32,52,54,53,51,50,52,53,52,42,54,53,37,22,50,52,48,50,52,36,63,75,70,64,40,61,70,59,49,51,55,43,39,75,65,49,30,39,86,90,74,32,42,43,48,55,66,64,55,57,67,57,58,77,75,70,85,82,129

Mean predicted aligned error: 12.09 Å

Nearest PDB structures (foldseek):
  5cbo-assembly1_A  TM=8.566E-01  e=2.988E-01  synthetic construct
  5fin-assembly1_A  TM=5.923E-01  e=7.845E-02  synthetic construct
  5cbn-assembly1_A  TM=6.163E-01  e=8.812E-02  synthetic construct
  1blx-assembly1_B  TM=8.232E-01  e=4.488E-01  Mus musculus
  5lel-assembly3_G  TM=5.899E-01  e=2.234E-01  synthetic construct

Secondary structure (DSSP, 8-state):
--S----HHHHHHHHHHHHHHHHT-THHHHHHHTT--TT-B-TTS-BHHHHHHHTT-HHHHHHHHHHHHHHHHHHHHHHHHHHT-HHHHHHHHHTTB-TTT--B-HHHHHHHHTTS---

InterPro domains:
  IPR002110 Ankyrin repeat [PF12796] (18-100)
  IPR036770 Ankyrin repeat-containing domain superfamily [G3DSA:1.25.40.20] (6-113)
  IPR036770 Ankyrin repeat-containing domain superfamily [SSF48403] (31-101)

Radius of gyration: 17.57 Å; Cα contacts (8 Å, |Δi|>4): 102; chains: 1; bounding box: 42×21×60 Å

Foldseek 3Di:
DDPPDPDPVVVVVVVVLLVCLQVLNCVNLVVVVVPDPQCDADPVRAGSLNNNVVSPNPPSNVSSVVSVVFVVQLVVLVVCVVVVVVVVNVVQVVQPQDSVVSGRPCVVVVVVVVPPPDD

Organism: Amanita muscaria (strain Koide BX008) (NCBI:txid946122)